Protein AF-A0A822AWK7-F1 (afdb_monomer)

InterPro domains:
  IPR000602 Glycoside hydrolase family 38, N-terminal domain [PF01074] (1-131)
  IPR01133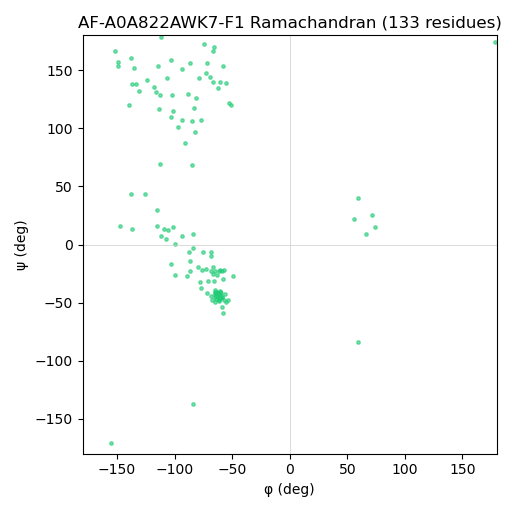0 Glycoside hydrolase/deacetylase, beta/alpha-barrel [SSF88713] (1-131)
  IPR027291 Glycoside hydrolase 38, N-terminal domain superfamily [G3DSA:3.20.110.10] (1-133)
  IPR050843 Glycosyl Hydrolase Family 38 [PTHR11607] (1-131)

Solvent-accessible surface area (backbone atoms only — not comparable to full-atom values): 8118 Å² total; per-residue (Å²): 136,89,67,71,64,48,76,49,39,88,69,59,70,68,57,49,52,52,19,35,76,68,31,52,32,55,46,78,44,71,79,42,95,88,48,63,76,90,41,48,29,38,34,35,55,44,91,52,42,57,38,38,58,89,79,56,41,48,42,91,92,46,88,42,76,74,74,31,78,53,81,88,48,96,70,50,36,48,72,60,55,42,50,52,50,53,50,47,51,56,63,55,44,60,20,40,81,58,99,70,82,83,80,41,84,43,58,89,86,54,58,85,65,43,64,47,38,51,59,39,49,54,51,48,56,53,56,45,59,61,56,68,79,76,121

Secondary structure (DSSP, 8-state):
---SEEEES---HHHHHHHHHHT-SEEEEE--SS--GGGEEEEEE-TTTTPPPTT---STT--SPP----TTSTT--HHHHHHHHHHHHHHHHTT-SSS--------TT--TTHHHHHHHHHHHHHHHHHHTT--

Structure (mmCIF, N/CA/C/O backbone):
data_AF-A0A822AWK7-F1
#
_entry.id   AF-A0A822AWK7-F1
#
loop_
_atom_site.group_PDB
_atom_site.id
_atom_site.type_symbol
_atom_site.label_atom_id
_atom_site.label_alt_id
_atom_site.label_comp_id
_atom_site.label_asym_id
_atom_site.label_entity_id
_atom_site.label_seq_id
_atom_site.pdbx_PDB_ins_code
_atom_site.Cartn_x
_atom_site.Cartn_y
_atom_site.Cartn_z
_atom_site.occupancy
_atom_site.B_iso_or_equiv
_atom_site.auth_seq_id
_atom_site.auth_comp_id
_atom_site.auth_asym_id
_atom_site.auth_atom_id
_atom_site.pdbx_PDB_model_num
ATOM 1 N N . MET A 1 1 ? 16.097 -16.714 -11.607 1.00 88.88 1 MET A N 1
ATOM 2 C CA . MET A 1 1 ? 15.271 -16.431 -10.413 1.00 88.88 1 MET A CA 1
ATOM 3 C C . MET A 1 1 ? 13.787 -16.622 -10.697 1.00 88.88 1 MET A C 1
ATOM 5 O O . MET A 1 1 ? 13.120 -17.138 -9.821 1.00 88.88 1 MET A O 1
ATOM 9 N N . GLY A 1 2 ? 13.291 -16.298 -11.903 1.00 93.69 2 GLY A N 1
ATOM 10 C CA . GLY A 1 2 ? 11.924 -16.666 -12.306 1.00 93.69 2 GLY A CA 1
ATOM 11 C C . GLY A 1 2 ? 10.825 -15.875 -11.594 1.00 93.69 2 GLY A C 1
ATOM 12 O O . GLY A 1 2 ? 9.733 -16.394 -11.428 1.00 93.69 2 GLY A O 1
ATOM 13 N N . PHE A 1 3 ? 11.133 -14.659 -11.132 1.00 97.00 3 PHE A N 1
ATOM 14 C CA . PHE A 1 3 ? 10.148 -13.766 -10.528 1.00 97.00 3 PHE A CA 1
ATOM 15 C C . PHE A 1 3 ? 9.306 -13.080 -11.603 1.00 97.00 3 PHE A C 1
ATOM 17 O O . PHE A 1 3 ? 9.850 -12.660 -12.624 1.00 97.00 3 PHE A O 1
ATOM 24 N N . ASP A 1 4 ? 8.019 -12.895 -11.318 1.00 97.25 4 ASP A N 1
ATOM 25 C CA . ASP A 1 4 ? 7.099 -12.146 -12.181 1.00 97.25 4 ASP A CA 1
ATOM 26 C C . ASP A 1 4 ? 7.071 -10.647 -11.850 1.00 97.25 4 ASP A C 1
ATOM 28 O O . ASP A 1 4 ? 6.818 -9.816 -12.725 1.00 97.25 4 ASP A O 1
ATOM 32 N N . GLY A 1 5 ? 7.362 -10.287 -10.595 1.00 97.25 5 GLY A N 1
ATOM 33 C CA . GLY A 1 5 ? 7.269 -8.915 -10.110 1.00 97.25 5 GLY A CA 1
ATOM 34 C C . GLY A 1 5 ? 8.267 -8.559 -9.011 1.00 97.25 5 GLY A C 1
ATOM 35 O O . GLY A 1 5 ? 8.771 -9.419 -8.291 1.00 97.25 5 GLY A O 1
ATOM 36 N N . LEU A 1 6 ? 8.527 -7.260 -8.890 1.00 97.75 6 LEU A N 1
ATOM 37 C CA . LEU A 1 6 ? 9.360 -6.622 -7.878 1.00 97.75 6 LEU A CA 1
ATOM 38 C C . LEU A 1 6 ? 8.624 -5.404 -7.318 1.00 97.75 6 LEU A C 1
ATOM 40 O O . LEU A 1 6 ? 8.071 -4.609 -8.072 1.00 97.75 6 LEU A O 1
ATOM 44 N N . PHE A 1 7 ? 8.679 -5.216 -6.004 1.00 98.44 7 PHE A N 1
ATOM 45 C CA . PHE A 1 7 ? 8.175 -4.013 -5.351 1.00 98.44 7 PHE A CA 1
ATOM 46 C C . PHE A 1 7 ? 9.280 -3.379 -4.519 1.00 98.44 7 PHE A C 1
ATOM 48 O O . PHE A 1 7 ? 10.075 -4.089 -3.902 1.00 98.44 7 PHE A O 1
ATOM 55 N N . PHE A 1 8 ? 9.345 -2.051 -4.508 1.00 98.50 8 PHE A N 1
ATOM 56 C CA . PHE A 1 8 ? 10.343 -1.327 -3.727 1.00 98.50 8 PHE A CA 1
ATOM 57 C C . PHE A 1 8 ? 9.823 0.034 -3.261 1.00 98.50 8 PHE A C 1
ATOM 59 O O . PHE A 1 8 ? 8.954 0.630 -3.890 1.00 98.50 8 PHE A O 1
ATOM 66 N N . GLY A 1 9 ? 10.365 0.526 -2.144 1.00 97.94 9 GLY A N 1
ATOM 67 C CA . GLY A 1 9 ? 9.888 1.759 -1.510 1.00 97.94 9 GLY A CA 1
ATOM 68 C C . GLY A 1 9 ? 10.700 3.020 -1.797 1.00 97.94 9 GLY A C 1
ATOM 69 O O . GLY A 1 9 ? 10.169 4.122 -1.707 1.00 97.94 9 GLY A O 1
ATOM 70 N N . ARG A 1 10 ? 11.996 2.895 -2.103 1.00 98.38 10 ARG A N 1
ATOM 71 C CA . ARG A 1 10 ? 12.901 4.050 -2.225 1.00 98.38 10 ARG A CA 1
ATOM 72 C C . ARG A 1 10 ? 13.130 4.405 -3.692 1.00 98.38 10 ARG A C 1
ATOM 74 O O . ARG A 1 10 ? 13.744 3.634 -4.420 1.00 98.38 10 ARG A O 1
ATOM 81 N N . VAL A 1 11 ? 12.674 5.586 -4.091 1.00 98.12 11 VAL A N 1
ATOM 82 C CA . VAL A 1 11 ? 12.882 6.212 -5.404 1.00 98.12 11 VAL A CA 1
ATOM 83 C C . VAL A 1 11 ? 13.188 7.699 -5.182 1.00 98.12 11 VAL A C 1
ATOM 85 O O . VAL A 1 11 ? 12.897 8.224 -4.105 1.00 98.12 11 VAL A O 1
ATOM 88 N N . ASP A 1 12 ? 13.795 8.376 -6.158 1.00 98.56 12 ASP A N 1
ATOM 89 C CA . ASP A 1 12 ? 13.987 9.828 -6.084 1.00 98.56 12 ASP A CA 1
ATOM 90 C C . ASP A 1 12 ? 12.645 10.547 -5.853 1.00 98.56 12 ASP A C 1
ATOM 92 O O . ASP A 1 12 ? 11.621 10.175 -6.429 1.00 98.56 12 ASP A O 1
ATOM 96 N N . TYR A 1 13 ? 12.636 11.570 -4.996 1.00 98.25 13 TYR A N 1
ATOM 97 C CA . TYR A 1 13 ? 11.398 12.241 -4.595 1.00 98.25 13 TYR A CA 1
ATOM 98 C C . TYR A 1 13 ? 10.716 12.980 -5.760 1.00 98.25 13 TYR A C 1
ATOM 100 O O . TYR A 1 13 ? 9.487 13.060 -5.788 1.00 98.25 13 TYR A O 1
ATOM 108 N N . GLN A 1 14 ? 11.480 13.491 -6.733 1.00 98.62 14 GLN A N 1
ATOM 109 C CA . GLN A 1 14 ? 10.939 14.148 -7.925 1.00 98.62 14 GLN A CA 1
ATOM 110 C C . GLN A 1 14 ? 10.305 13.112 -8.858 1.00 98.62 14 GLN A C 1
ATOM 112 O O . GLN A 1 14 ? 9.208 13.336 -9.372 1.00 98.62 14 GLN A O 1
ATOM 117 N N . ASP A 1 15 ? 10.954 11.954 -9.023 1.00 98.50 15 ASP A N 1
ATOM 118 C CA . ASP A 1 15 ? 10.405 10.834 -9.796 1.00 98.50 15 ASP A CA 1
ATOM 119 C C . ASP A 1 15 ? 9.141 10.270 -9.126 1.00 98.50 15 ASP A C 1
ATOM 121 O O . ASP A 1 15 ? 8.127 10.069 -9.791 1.00 98.50 15 ASP A O 1
ATOM 125 N N . TYR A 1 16 ? 9.131 10.124 -7.796 1.00 98.12 16 TYR A N 1
ATOM 126 C CA . TYR A 1 16 ? 7.941 9.712 -7.043 1.00 98.12 16 TYR A CA 1
ATOM 127 C C . TYR A 1 16 ? 6.742 10.634 -7.308 1.00 98.12 16 TYR A C 1
ATOM 129 O O . TYR A 1 16 ? 5.638 10.173 -7.622 1.00 98.12 16 TYR A O 1
ATOM 137 N N . GLN A 1 17 ? 6.955 11.952 -7.208 1.00 97.88 17 GLN A N 1
ATOM 138 C CA . GLN A 1 17 ? 5.916 12.948 -7.470 1.00 97.88 17 GLN A CA 1
ATOM 139 C C . GLN A 1 17 ? 5.425 12.865 -8.917 1.00 97.88 17 GLN A C 1
ATOM 141 O O . GLN A 1 17 ? 4.216 12.834 -9.159 1.00 97.88 17 GLN A O 1
ATOM 146 N N . HIS A 1 18 ? 6.345 12.780 -9.880 1.00 98.38 18 HIS A N 1
ATOM 147 C CA . HIS A 1 18 ? 6.001 12.651 -11.291 1.00 98.38 18 HIS A CA 1
ATOM 148 C C . HIS A 1 18 ? 5.171 11.391 -11.569 1.00 98.38 18 HIS A C 1
ATOM 150 O O . HIS A 1 18 ? 4.128 11.468 -12.224 1.00 98.38 18 HIS A O 1
ATOM 156 N N . ARG A 1 19 ? 5.581 10.242 -11.027 1.00 98.12 19 ARG A N 1
ATOM 157 C CA . ARG A 1 19 ? 4.877 8.964 -11.187 1.00 98.12 19 ARG A CA 1
ATOM 158 C C . ARG A 1 19 ? 3.493 8.972 -10.570 1.00 98.12 19 ARG A C 1
ATOM 160 O O . ARG A 1 19 ? 2.549 8.502 -11.199 1.00 98.12 19 ARG A O 1
ATOM 167 N N . THR A 1 20 ? 3.362 9.562 -9.385 1.00 97.56 20 THR A N 1
ATOM 168 C CA . THR A 1 20 ? 2.070 9.721 -8.712 1.00 97.56 20 THR A CA 1
ATOM 169 C C . THR A 1 20 ? 1.109 10.563 -9.557 1.00 97.56 20 THR A C 1
ATOM 171 O O . THR A 1 20 ? -0.047 10.190 -9.725 1.00 97.56 20 THR A O 1
ATOM 174 N N . MET A 1 21 ? 1.577 11.668 -10.152 1.00 97.81 21 MET A N 1
ATOM 175 C CA . MET A 1 21 ? 0.737 12.527 -11.004 1.00 97.81 21 MET A CA 1
ATOM 176 C C . MET A 1 21 ? 0.379 11.885 -12.350 1.00 97.81 21 MET A C 1
ATOM 178 O O . MET A 1 21 ? -0.685 12.158 -12.903 1.00 97.81 21 MET A O 1
ATOM 182 N N . THR A 1 22 ? 1.263 11.046 -12.892 1.00 98.06 22 THR A N 1
ATOM 183 C CA . THR A 1 22 ? 1.111 10.443 -14.228 1.00 98.06 22 THR A CA 1
ATOM 184 C C . THR A 1 22 ? 0.583 9.011 -14.207 1.00 98.06 22 THR A C 1
ATOM 186 O O . THR A 1 22 ? 0.410 8.420 -15.271 1.00 98.06 22 THR A O 1
ATOM 189 N N . LYS A 1 23 ? 0.298 8.455 -13.023 1.00 97.81 23 LYS A N 1
ATOM 190 C CA . LYS A 1 23 ? -0.140 7.064 -12.825 1.00 97.81 23 LYS A CA 1
ATOM 191 C C . LYS A 1 23 ? 0.861 6.026 -13.340 1.00 97.81 23 LYS A C 1
ATOM 193 O O . LYS A 1 23 ? 0.479 5.013 -13.921 1.00 97.81 23 LYS A O 1
ATOM 198 N N . THR A 1 24 ? 2.152 6.282 -13.132 1.00 97.88 24 THR A N 1
ATOM 199 C CA . THR A 1 24 ? 3.262 5.416 -13.579 1.00 97.88 24 THR A CA 1
ATOM 200 C C . THR A 1 24 ? 4.054 4.816 -12.412 1.00 97.88 24 THR A C 1
ATOM 202 O O . THR A 1 24 ? 5.251 4.530 -12.522 1.00 97.88 24 THR A O 1
ATOM 205 N N . MET A 1 25 ? 3.380 4.605 -11.277 1.00 98.06 25 MET A N 1
ATOM 206 C CA . MET A 1 25 ? 3.931 3.884 -10.120 1.00 98.06 25 MET A CA 1
ATOM 207 C C . MET A 1 25 ? 4.210 2.407 -10.429 1.00 98.06 25 MET A C 1
ATOM 209 O O . MET A 1 25 ? 5.067 1.797 -9.798 1.00 98.06 25 MET A O 1
ATOM 213 N N . GLU A 1 26 ? 3.537 1.848 -11.433 1.00 98.50 26 GLU A N 1
ATOM 214 C CA . GLU A 1 26 ? 3.706 0.474 -11.901 1.00 98.50 26 GLU A CA 1
ATOM 215 C C . GLU A 1 26 ? 4.185 0.473 -13.355 1.00 98.50 26 GLU A C 1
ATOM 217 O O . GLU A 1 26 ? 3.681 1.222 -14.195 1.00 98.50 26 GLU A O 1
ATOM 222 N N . MET A 1 27 ? 5.175 -0.362 -13.667 1.00 98.00 27 MET A N 1
ATOM 223 C CA . MET A 1 27 ? 5.772 -0.440 -15.000 1.00 98.00 27 MET A CA 1
ATOM 224 C C . MET A 1 27 ? 6.328 -1.832 -15.305 1.00 98.00 27 MET A C 1
ATOM 226 O O . MET A 1 27 ? 6.544 -2.649 -14.416 1.00 98.00 27 MET A O 1
ATOM 230 N N . VAL A 1 28 ? 6.628 -2.082 -16.581 1.00 98.19 28 VAL A N 1
ATOM 231 C CA . VAL A 1 28 ? 7.487 -3.201 -16.986 1.00 98.19 28 VAL A CA 1
ATOM 232 C C . VAL A 1 28 ? 8.918 -2.688 -17.089 1.00 98.19 28 VAL A C 1
ATOM 234 O O . VAL A 1 28 ? 9.261 -1.962 -18.026 1.00 98.19 28 VAL A O 1
ATOM 237 N N . TRP A 1 29 ? 9.763 -3.065 -16.134 1.00 98.00 29 TRP A N 1
ATOM 238 C CA . TRP A 1 29 ? 11.166 -2.681 -16.128 1.00 98.00 29 TRP A CA 1
ATOM 239 C C . TRP A 1 29 ? 11.985 -3.624 -17.014 1.00 98.00 29 TRP A C 1
ATOM 241 O O . TRP A 1 29 ? 12.074 -4.827 -16.774 1.00 98.00 29 TRP A O 1
ATOM 251 N N . LYS A 1 30 ? 12.590 -3.068 -18.069 1.00 97.31 30 LYS A N 1
ATOM 252 C CA . LYS A 1 30 ? 13.494 -3.779 -18.983 1.00 97.31 30 LYS A CA 1
ATOM 253 C C . LYS A 1 30 ? 14.932 -3.652 -18.477 1.00 97.31 30 LYS A C 1
ATOM 255 O O . LYS A 1 30 ? 15.637 -2.720 -18.847 1.00 97.31 30 LYS A O 1
ATOM 260 N N . GLY A 1 31 ? 15.344 -4.564 -17.597 1.00 95.12 31 GLY A N 1
ATOM 261 C CA . GLY A 1 31 ? 16.596 -4.440 -16.835 1.00 95.12 31 GLY A CA 1
ATOM 262 C C . GLY A 1 31 ? 17.895 -4.724 -17.603 1.00 95.12 31 GLY A C 1
ATOM 263 O O . GLY A 1 31 ? 18.974 -4.535 -17.052 1.00 95.12 31 GLY A O 1
ATOM 264 N N . SER A 1 32 ? 17.826 -5.185 -18.854 1.00 96.81 32 SER A N 1
ATOM 265 C CA . SER A 1 32 ? 19.000 -5.497 -19.675 1.00 96.81 32 SER A CA 1
ATOM 266 C C . SER A 1 32 ? 18.814 -4.987 -21.097 1.00 96.81 32 SER A C 1
ATOM 268 O O . SER A 1 32 ? 17.750 -5.150 -21.686 1.00 96.81 32 SER A O 1
ATOM 270 N N . ALA A 1 33 ? 19.870 -4.400 -21.660 1.00 95.81 33 ALA A N 1
ATOM 271 C CA . ALA A 1 33 ? 19.907 -3.998 -23.065 1.00 95.81 33 ALA A CA 1
ATOM 272 C C . ALA A 1 33 ? 20.190 -5.178 -24.014 1.00 95.81 33 ALA A C 1
ATOM 274 O O . ALA A 1 33 ? 19.914 -5.085 -25.206 1.00 95.81 33 ALA A O 1
ATOM 275 N N . ASN A 1 34 ? 20.741 -6.278 -23.486 1.00 97.06 34 ASN A N 1
ATOM 276 C CA . ASN A 1 34 ? 21.189 -7.430 -24.275 1.00 97.06 34 ASN A CA 1
ATOM 277 C C . ASN A 1 34 ? 20.225 -8.618 -24.200 1.00 97.06 34 ASN A C 1
ATOM 279 O O . ASN A 1 34 ? 20.317 -9.536 -25.010 1.00 97.06 34 ASN A O 1
ATOM 283 N N . LEU A 1 35 ? 19.332 -8.627 -23.208 1.00 94.44 35 LEU A N 1
ATOM 284 C CA . LEU A 1 35 ? 18.332 -9.671 -23.032 1.00 94.44 35 LEU A CA 1
ATOM 285 C C . LEU A 1 35 ? 16.959 -9.123 -23.414 1.00 94.44 35 LEU A C 1
ATOM 287 O O . LEU A 1 35 ? 16.641 -7.958 -23.183 1.00 94.44 35 LEU A O 1
ATOM 291 N N . ASN A 1 36 ? 16.152 -9.982 -24.029 1.00 93.56 36 ASN A N 1
ATOM 292 C CA . ASN A 1 36 ? 14.811 -9.631 -24.477 1.00 93.56 36 ASN A CA 1
ATOM 293 C C . ASN A 1 36 ? 13.808 -9.784 -23.319 1.00 93.56 36 ASN A C 1
ATOM 295 O O . ASN A 1 36 ? 14.081 -9.403 -22.184 1.00 93.56 36 ASN A O 1
ATOM 299 N N . ARG A 1 37 ? 12.626 -10.348 -23.591 1.00 93.56 37 ARG A N 1
ATOM 300 C CA . ARG A 1 37 ? 11.543 -10.498 -22.603 1.00 93.56 37 ARG A CA 1
ATOM 301 C C . ARG A 1 37 ? 11.946 -11.276 -21.348 1.00 93.56 37 ARG A C 1
ATOM 303 O O . ARG A 1 37 ? 11.329 -11.087 -20.313 1.00 93.56 37 ARG A O 1
ATOM 310 N N . GLU A 1 38 ? 12.993 -12.090 -21.424 1.00 92.69 38 GLU A N 1
ATOM 311 C CA . GLU A 1 38 ? 13.549 -12.849 -20.296 1.00 92.69 38 GLU A CA 1
ATOM 312 C C . GLU A 1 38 ? 14.053 -11.962 -19.145 1.00 92.69 38 GLU A C 1
ATOM 314 O O . GLU A 1 38 ? 14.153 -12.433 -18.016 1.00 92.69 38 GLU A O 1
ATOM 319 N N . SER A 1 39 ? 14.365 -10.685 -19.405 1.00 95.19 39 SER A N 1
ATOM 320 C CA . SER A 1 39 ? 14.788 -9.721 -18.379 1.00 95.19 39 SER A CA 1
ATOM 321 C C . SER A 1 39 ? 13.744 -8.643 -18.083 1.00 95.19 39 SER A C 1
ATOM 323 O O . SER A 1 39 ? 14.087 -7.595 -17.530 1.00 95.19 39 SER A O 1
ATOM 325 N N . TRP A 1 40 ? 12.507 -8.820 -18.548 1.00 97.38 40 TRP A N 1
ATOM 326 C CA . TRP A 1 40 ? 11.423 -7.882 -18.277 1.00 97.38 40 TRP A CA 1
ATOM 327 C C . TRP A 1 40 ? 10.748 -8.295 -16.979 1.00 97.38 40 TRP A C 1
ATOM 329 O O . TRP A 1 40 ? 10.379 -9.454 -16.822 1.00 97.38 40 TRP A O 1
ATOM 339 N N . LEU A 1 41 ? 10.583 -7.347 -16.064 1.00 98.19 41 LEU A N 1
ATOM 340 C CA . LEU A 1 41 ? 10.020 -7.610 -14.748 1.00 98.19 41 LEU A CA 1
ATOM 341 C C . LEU A 1 41 ? 8.922 -6.595 -14.458 1.00 98.19 41 LEU A C 1
ATOM 343 O O . LEU A 1 41 ? 9.128 -5.394 -14.656 1.00 98.19 41 LEU A O 1
ATOM 347 N N . PHE A 1 42 ? 7.760 -7.048 -13.988 1.00 98.38 42 PHE A N 1
ATOM 348 C CA . PHE A 1 42 ? 6.784 -6.112 -13.443 1.00 98.38 42 PHE A CA 1
ATOM 349 C C . PHE A 1 42 ? 7.396 -5.420 -12.226 1.00 98.38 42 PHE A C 1
ATOM 351 O O . PHE A 1 42 ? 8.066 -6.049 -11.410 1.00 98.38 42 PHE A O 1
ATOM 358 N N . THR A 1 43 ? 7.249 -4.110 -12.120 1.00 98.56 43 THR A N 1
ATOM 359 C CA . THR A 1 43 ? 7.889 -3.339 -11.062 1.00 98.56 43 THR A CA 1
ATOM 360 C C . THR A 1 43 ? 6.934 -2.283 -10.535 1.00 98.56 43 THR A C 1
ATOM 362 O O . THR A 1 43 ? 6.496 -1.422 -11.297 1.00 98.56 43 THR A O 1
ATOM 365 N N . GLY A 1 44 ? 6.633 -2.353 -9.239 1.00 98.19 44 GLY A N 1
ATOM 366 C CA . GLY A 1 44 ? 5.790 -1.393 -8.533 1.00 98.19 44 GLY A CA 1
ATOM 367 C C . GLY A 1 44 ? 6.582 -0.577 -7.513 1.00 98.19 44 GLY A C 1
ATOM 368 O O . GLY A 1 44 ? 7.283 -1.130 -6.664 1.00 98.19 44 GLY A O 1
ATOM 369 N N . VAL A 1 45 ? 6.451 0.744 -7.575 1.00 98.50 45 VAL A N 1
ATOM 370 C CA . VAL A 1 45 ? 6.897 1.649 -6.514 1.00 98.50 45 VAL A CA 1
ATOM 371 C C . VAL A 1 45 ? 5.823 1.662 -5.431 1.00 98.50 45 VAL A C 1
ATOM 373 O O . VAL A 1 45 ? 4.658 1.910 -5.722 1.00 98.50 45 VAL A O 1
ATOM 376 N N . LEU A 1 46 ? 6.200 1.386 -4.186 1.00 98.19 46 LEU A N 1
ATOM 377 C CA . LEU A 1 46 ? 5.277 1.395 -3.052 1.00 98.19 46 LEU A CA 1
ATOM 378 C C . LEU A 1 46 ? 4.877 2.837 -2.677 1.00 98.19 46 LEU A C 1
ATOM 380 O O . LEU A 1 46 ? 5.688 3.757 -2.793 1.00 98.19 46 LEU A O 1
ATOM 384 N N . PRO A 1 47 ? 3.644 3.058 -2.191 1.00 94.75 47 PRO A N 1
ATOM 385 C CA . PRO A 1 47 ? 3.074 4.398 -2.009 1.00 94.75 47 PRO A CA 1
ATOM 386 C C . PRO A 1 47 ? 3.613 5.141 -0.779 1.00 94.75 47 PRO A C 1
ATOM 388 O O . PRO A 1 47 ? 3.519 6.360 -0.678 1.00 94.75 47 PRO A O 1
ATOM 391 N N . ARG A 1 48 ? 4.137 4.417 0.209 1.00 94.81 48 ARG A N 1
ATOM 392 C CA . ARG A 1 48 ? 4.588 4.990 1.482 1.00 94.81 48 ARG A CA 1
ATOM 393 C C . ARG A 1 48 ? 5.903 4.387 1.935 1.00 94.81 48 ARG A C 1
ATOM 395 O O . ARG A 1 48 ? 6.076 4.052 3.098 1.00 94.81 48 ARG A O 1
ATOM 402 N N . VAL A 1 49 ? 6.836 4.234 0.999 1.00 96.31 49 VAL A N 1
ATOM 403 C CA . VAL A 1 49 ? 8.064 3.456 1.196 1.00 96.31 49 VAL A CA 1
ATOM 404 C C . VAL A 1 49 ? 7.720 2.005 1.549 1.00 96.31 49 VAL A C 1
ATOM 406 O O . VAL A 1 49 ? 7.662 1.174 0.653 1.00 96.31 49 VAL A O 1
ATOM 409 N N . TYR A 1 50 ? 7.454 1.701 2.813 1.00 96.75 50 TYR A N 1
ATOM 410 C CA . TYR A 1 50 ? 6.933 0.416 3.276 1.00 96.75 50 TYR A CA 1
ATOM 411 C C . TYR A 1 50 ? 6.012 0.558 4.500 1.00 96.75 50 TYR A C 1
ATOM 413 O O . TYR A 1 50 ? 5.733 -0.440 5.146 1.00 96.75 50 TYR A O 1
ATOM 421 N N . GLU A 1 51 ? 5.539 1.772 4.795 1.00 97.19 51 GLU A N 1
ATOM 422 C CA . GLU A 1 51 ? 4.719 2.112 5.965 1.00 97.19 51 GLU A CA 1
ATOM 423 C C . GLU A 1 51 ? 3.215 1.896 5.717 1.00 97.19 51 GLU A C 1
ATOM 425 O O . GLU A 1 51 ? 2.765 1.979 4.563 1.00 97.19 51 GLU A O 1
ATOM 430 N N . PRO A 1 52 ? 2.404 1.693 6.775 1.00 97.44 52 PRO A N 1
ATOM 431 C CA . PRO A 1 52 ? 0.948 1.704 6.665 1.00 97.44 52 PRO A CA 1
ATOM 432 C C . PRO A 1 52 ? 0.429 3.100 6.302 1.00 97.44 52 PRO A C 1
ATOM 434 O O . PRO A 1 52 ? 1.161 4.084 6.417 1.00 97.44 52 PRO A O 1
ATOM 437 N N . PRO A 1 53 ? -0.841 3.243 5.886 1.00 96.12 53 PRO A N 1
ATOM 438 C CA . PRO A 1 53 ? -1.476 4.550 5.754 1.00 96.12 53 PRO A CA 1
ATOM 439 C C . PRO A 1 53 ? -1.495 5.350 7.063 1.00 96.12 53 PRO A C 1
ATOM 441 O O . PRO A 1 53 ? -1.475 4.779 8.154 1.00 96.12 53 PRO A O 1
ATOM 444 N N . ASP A 1 54 ? -1.543 6.681 6.952 1.00 92.62 54 ASP A N 1
ATOM 445 C CA . ASP A 1 54 ? -1.568 7.560 8.123 1.00 92.62 54 ASP A CA 1
ATOM 446 C C . ASP A 1 54 ? -2.804 7.253 8.955 1.00 92.62 54 ASP A C 1
ATOM 448 O O . ASP A 1 54 ? -3.878 7.029 8.399 1.00 92.62 54 ASP A O 1
ATOM 452 N N . SER A 1 55 ? -2.653 7.256 10.280 1.00 91.56 55 SER A N 1
ATOM 453 C CA . SER A 1 55 ? -3.685 6.893 11.261 1.00 91.56 55 SER A CA 1
ATOM 454 C C . SER A 1 55 ? -4.133 5.420 11.269 1.00 91.56 55 SER A C 1
ATOM 456 O O . SER A 1 55 ? -5.105 5.088 11.953 1.00 91.56 55 SER A O 1
ATOM 458 N N . ILE A 1 56 ? -3.452 4.528 10.536 1.00 95.62 56 ILE A N 1
ATOM 459 C CA . ILE A 1 56 ? -3.776 3.090 10.448 1.00 95.62 56 ILE A CA 1
ATOM 460 C C . ILE A 1 56 ? -2.552 2.224 10.794 1.00 95.62 56 ILE A C 1
ATOM 462 O O . ILE A 1 56 ? -2.270 1.224 10.133 1.00 95.62 56 ILE A O 1
ATOM 466 N N . CYS A 1 57 ? -1.814 2.595 11.842 1.00 97.19 57 CYS A N 1
ATOM 467 C CA . CYS A 1 57 ? -0.784 1.756 12.439 1.00 97.19 57 CYS A CA 1
ATOM 468 C C . CYS A 1 57 ? -1.260 1.108 13.747 1.00 97.19 57 CYS A C 1
ATOM 470 O O . CYS A 1 57 ? -1.382 1.770 14.773 1.00 97.19 57 CYS A O 1
ATOM 472 N N . PHE A 1 58 ? -1.473 -0.210 13.733 1.00 97.25 58 PHE A N 1
ATOM 473 C CA . PHE A 1 58 ? -1.953 -0.962 14.902 1.00 97.25 58 PHE A CA 1
ATOM 474 C C . PHE A 1 58 ? -0.850 -1.729 15.633 1.00 97.25 58 PHE A C 1
ATOM 476 O O . PHE A 1 58 ? -1.142 -2.633 16.416 1.00 97.25 58 PHE A O 1
ATOM 483 N N . ASP A 1 59 ? 0.412 -1.420 15.360 1.00 97.12 59 ASP A N 1
ATOM 484 C CA . ASP A 1 59 ? 1.504 -2.023 16.108 1.00 97.12 59 ASP A CA 1
ATOM 485 C C . ASP A 1 59 ? 1.578 -1.464 17.535 1.00 97.12 59 ASP A C 1
ATOM 487 O O . ASP A 1 59 ? 1.164 -0.336 17.797 1.00 97.12 59 ASP A O 1
ATOM 491 N N . GLN A 1 60 ? 2.166 -2.226 18.456 1.00 93.81 60 GLN A N 1
ATOM 492 C CA . GLN A 1 60 ? 2.400 -1.776 19.831 1.00 93.81 60 GLN A CA 1
ATOM 493 C C . GLN A 1 60 ? 3.320 -0.546 19.922 1.00 93.81 60 GLN A C 1
ATOM 495 O O . GLN A 1 60 ? 3.276 0.174 20.917 1.00 93.81 60 GLN A O 1
ATOM 500 N N . PHE A 1 61 ? 4.154 -0.305 18.904 1.00 92.88 61 PHE A N 1
ATOM 501 C CA . PHE A 1 61 ? 5.020 0.874 18.828 1.00 92.88 61 PHE A CA 1
ATOM 502 C C . PHE A 1 61 ? 4.313 2.119 18.267 1.00 92.88 61 PHE A C 1
ATOM 504 O O . PHE A 1 61 ? 4.918 3.190 18.197 1.00 92.88 61 PHE A O 1
ATOM 511 N N . CYS A 1 62 ? 3.047 1.994 17.867 1.00 94.56 62 CYS A N 1
ATOM 512 C CA . CYS A 1 62 ? 2.237 3.071 17.317 1.00 94.56 62 CYS A CA 1
ATOM 513 C C . CYS A 1 62 ? 1.227 3.612 18.339 1.00 94.56 62 CYS A C 1
ATOM 515 O O . CYS A 1 62 ? 0.867 2.945 19.305 1.00 94.56 62 CYS A O 1
ATOM 517 N N . ASN A 1 63 ? 0.764 4.847 18.114 1.00 94.75 63 ASN A N 1
ATOM 518 C CA . ASN A 1 63 ? -0.178 5.549 19.001 1.00 94.75 63 ASN A CA 1
ATOM 519 C C . ASN A 1 63 ? -1.567 5.755 18.369 1.00 94.75 63 ASN A C 1
ATOM 521 O O . ASN A 1 63 ? -2.400 6.474 18.929 1.00 94.75 63 ASN A O 1
ATOM 525 N N . ASP A 1 64 ? -1.821 5.167 17.198 1.00 95.56 64 ASP A N 1
ATOM 526 C CA . ASP A 1 64 ? -3.123 5.274 16.545 1.00 95.56 64 ASP A CA 1
ATOM 527 C C . ASP A 1 64 ? -4.173 4.495 17.344 1.00 95.56 64 ASP A C 1
ATOM 529 O O . ASP A 1 64 ? -3.890 3.437 17.911 1.00 95.56 64 ASP A O 1
ATOM 533 N N . GLN A 1 65 ? -5.408 5.008 17.404 1.00 94.50 65 GLN A N 1
ATOM 534 C CA . GLN A 1 65 ? -6.454 4.296 18.138 1.00 94.50 65 GLN A CA 1
ATOM 535 C C . GLN A 1 65 ? -6.795 2.977 17.433 1.00 94.50 65 GLN A C 1
ATOM 537 O O . GLN A 1 65 ? -6.933 2.952 16.203 1.00 94.50 65 GLN A O 1
ATOM 542 N N . PRO A 1 66 ? -7.015 1.896 18.196 1.00 96.19 66 PRO A N 1
ATOM 543 C CA . PRO A 1 66 ? -7.554 0.663 17.648 1.00 96.19 66 PRO A CA 1
ATOM 544 C C . PRO A 1 66 ? -8.993 0.869 17.157 1.00 96.19 66 PRO A C 1
ATOM 546 O O . PRO A 1 66 ? -9.643 1.880 17.434 1.00 96.19 66 PRO A O 1
ATOM 549 N N . VAL A 1 67 ? -9.519 -0.125 16.449 1.00 97.75 67 VAL A N 1
ATOM 550 C CA . VAL A 1 67 ? -10.929 -0.184 16.072 1.00 97.75 67 VAL A CA 1
ATOM 551 C C . VAL A 1 67 ? -11.758 -0.630 17.282 1.00 97.75 67 VAL A C 1
ATOM 553 O O . VAL A 1 67 ? -11.746 -1.804 17.675 1.00 97.75 67 VAL A O 1
ATOM 556 N N . MET A 1 68 ? -12.492 0.323 17.851 1.00 97.44 68 MET A N 1
ATOM 557 C CA . MET A 1 68 ? -13.405 0.161 18.982 1.00 97.44 68 MET A CA 1
ATOM 558 C C . MET A 1 68 ? -14.828 -0.015 18.453 1.00 97.44 68 MET A C 1
ATOM 560 O O . MET A 1 68 ? -15.472 0.942 18.024 1.00 97.44 68 MET A O 1
ATOM 564 N N . ASP A 1 69 ? -15.293 -1.262 18.428 1.00 97.12 69 ASP A N 1
ATOM 565 C CA . ASP A 1 69 ? -16.511 -1.695 17.736 1.00 97.12 69 ASP A CA 1
ATOM 566 C C . ASP A 1 69 ? -17.690 -2.045 18.652 1.00 97.12 69 ASP A C 1
ATOM 568 O O . ASP A 1 69 ? -18.748 -2.445 18.162 1.00 97.12 69 ASP A O 1
ATOM 572 N N . ASP A 1 70 ? -17.543 -1.845 19.962 1.00 96.56 70 ASP A N 1
ATOM 573 C CA . ASP A 1 70 ? -18.644 -1.921 20.919 1.00 96.56 70 ASP A CA 1
ATOM 574 C C . ASP A 1 70 ? -19.374 -0.573 20.985 1.00 96.56 70 ASP A C 1
ATOM 576 O O . ASP A 1 70 ? -18.877 0.395 21.558 1.00 96.56 70 ASP A O 1
ATOM 580 N N . SER A 1 71 ? -20.570 -0.511 20.398 1.00 95.44 71 SER A N 1
ATOM 581 C CA . SER A 1 71 ? -21.389 0.707 20.345 1.00 95.44 71 SER A CA 1
ATOM 582 C C . SER A 1 71 ? -21.938 1.161 21.701 1.00 95.44 71 SER A C 1
ATOM 584 O O . SER A 1 71 ? -22.544 2.227 21.779 1.00 95.44 71 SER A O 1
ATOM 586 N N . SER A 1 72 ? -21.806 0.345 22.752 1.00 96.38 72 SER A N 1
ATOM 587 C CA . SER A 1 72 ? -22.223 0.704 24.112 1.00 96.38 72 SER A CA 1
ATOM 588 C C . SER A 1 72 ? -21.148 1.462 24.896 1.00 96.38 72 SER A C 1
ATOM 590 O O . SER A 1 72 ? -21.456 2.058 25.930 1.00 96.38 72 SER A O 1
ATOM 592 N N . LEU A 1 73 ? -19.904 1.466 24.406 1.00 95.56 73 LEU A N 1
ATOM 593 C CA . LEU A 1 73 ? -18.780 2.153 25.031 1.00 95.56 73 LEU A CA 1
ATOM 594 C C . LEU A 1 73 ? -18.580 3.562 24.451 1.00 95.56 73 LEU A C 1
ATOM 596 O O . LEU A 1 73 ? -18.893 3.845 23.297 1.00 95.56 73 LEU A O 1
ATOM 600 N N . HIS A 1 74 ? -18.039 4.462 25.275 1.00 93.94 74 HIS A N 1
ATOM 601 C CA . HIS A 1 74 ? -17.858 5.886 24.948 1.00 93.94 74 HIS A CA 1
ATOM 602 C C . HIS A 1 74 ? -16.852 6.176 23.821 1.00 93.94 74 HIS A C 1
ATOM 604 O O . HIS A 1 74 ? -16.853 7.261 23.248 1.00 93.94 74 HIS A O 1
ATOM 610 N N . ASP A 1 75 ? -15.986 5.216 23.535 1.00 95.25 75 ASP A N 1
ATOM 611 C CA . ASP A 1 75 ? -14.830 5.276 22.649 1.00 95.25 75 ASP A CA 1
ATOM 612 C C . ASP A 1 75 ? -15.079 4.528 21.332 1.00 95.25 75 ASP A C 1
ATOM 614 O O . ASP A 1 75 ? -14.148 4.309 20.559 1.00 95.25 75 ASP A O 1
ATOM 618 N N . TYR A 1 76 ? -16.336 4.167 21.048 1.00 97.69 76 TYR A N 1
ATOM 619 C CA . TYR A 1 76 ? -16.754 3.626 19.758 1.00 97.69 76 TYR A CA 1
ATOM 620 C C . TYR A 1 76 ? -16.313 4.535 18.601 1.00 97.69 76 TYR A C 1
ATOM 622 O O . TYR A 1 76 ? -16.708 5.700 18.527 1.00 97.69 76 TYR A O 1
ATOM 630 N N . ASN A 1 77 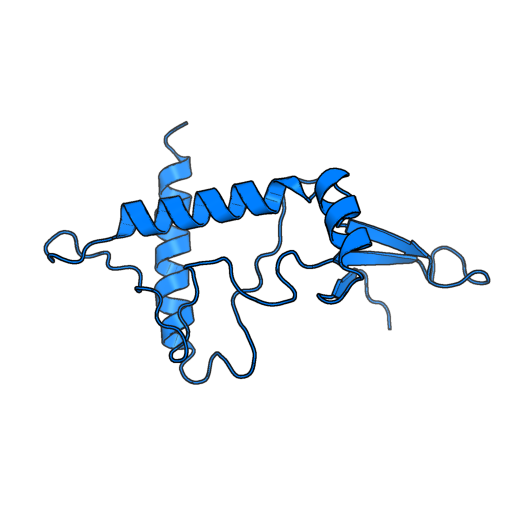? -15.527 3.993 17.665 1.00 97.50 77 ASN A N 1
ATOM 631 C CA . ASN A 1 77 ? -14.880 4.786 16.610 1.00 97.50 77 ASN A CA 1
ATOM 632 C C . ASN A 1 77 ? -14.932 4.149 15.208 1.00 97.50 77 ASN A C 1
ATOM 634 O O . ASN A 1 77 ? -14.242 4.602 14.293 1.00 97.50 77 ASN A O 1
ATOM 638 N N . VAL A 1 78 ? -15.757 3.115 15.001 1.00 97.50 78 VAL A N 1
ATOM 639 C CA . VAL A 1 78 ? -15.838 2.403 13.710 1.00 97.50 78 VAL A CA 1
ATOM 640 C C . VAL A 1 78 ? -16.096 3.333 12.512 1.00 97.50 78 VAL A C 1
ATOM 642 O O . VAL A 1 78 ? -15.361 3.203 11.533 1.00 97.50 78 VAL A O 1
ATOM 645 N N . PRO A 1 79 ? -17.064 4.279 12.537 1.00 96.19 79 PRO A N 1
ATOM 646 C CA . PRO A 1 79 ? -17.316 5.152 11.388 1.00 96.19 79 PRO A CA 1
ATOM 647 C C . PRO A 1 79 ? -16.097 6.002 11.010 1.00 96.19 79 PRO A C 1
ATOM 649 O O . PRO A 1 79 ? -15.779 6.132 9.831 1.00 96.19 79 PRO A O 1
ATOM 652 N N . GLU A 1 80 ? -15.382 6.526 12.008 1.00 96.19 80 GLU A N 1
ATOM 653 C CA . GLU A 1 80 ? -14.163 7.314 11.810 1.00 96.19 80 GLU A CA 1
ATOM 654 C C . GLU A 1 80 ? -13.051 6.458 11.189 1.00 96.19 80 GLU A C 1
ATOM 656 O O . GLU A 1 80 ? -12.470 6.838 10.173 1.00 96.19 80 GLU A O 1
ATOM 661 N N . ARG A 1 81 ? -12.798 5.267 11.751 1.00 96.62 81 ARG A N 1
ATOM 662 C CA . ARG A 1 81 ? -11.742 4.350 11.290 1.00 96.62 81 ARG A CA 1
ATOM 663 C C . ARG A 1 81 ? -11.988 3.851 9.866 1.00 96.62 81 ARG A C 1
ATOM 665 O O . ARG A 1 81 ? -11.060 3.793 9.062 1.00 96.62 81 ARG A O 1
ATOM 672 N N . VAL A 1 82 ? -13.239 3.527 9.539 1.00 96.62 82 VAL A N 1
ATOM 673 C CA . VAL A 1 82 ? -13.647 3.119 8.187 1.00 96.62 82 VAL A CA 1
ATOM 674 C C . VAL A 1 82 ? -13.447 4.261 7.195 1.00 96.62 82 VAL A C 1
ATOM 676 O O . VAL A 1 82 ? -12.851 4.048 6.138 1.00 96.62 82 VAL A O 1
ATOM 679 N N . GLN A 1 83 ? -13.888 5.476 7.534 1.00 96.12 83 GLN A N 1
ATOM 680 C CA . GLN A 1 83 ? -13.735 6.626 6.646 1.00 96.12 83 GLN A CA 1
ATOM 681 C C . GLN A 1 83 ? -12.259 6.984 6.428 1.00 96.12 83 GLN A C 1
ATOM 683 O O . GLN A 1 83 ? -11.872 7.284 5.299 1.00 96.12 83 GLN A O 1
ATOM 688 N N . ALA A 1 84 ? -11.425 6.907 7.469 1.00 96.31 84 ALA A N 1
ATOM 689 C CA . ALA A 1 84 ? -9.984 7.122 7.360 1.00 96.31 84 ALA A CA 1
ATOM 690 C C . ALA A 1 84 ? -9.334 6.134 6.375 1.00 96.31 84 ALA A C 1
ATOM 692 O O . ALA A 1 84 ? -8.583 6.550 5.493 1.00 96.31 84 ALA A O 1
ATOM 693 N N . PHE A 1 85 ? -9.684 4.844 6.452 1.00 96.88 85 PHE A N 1
ATOM 694 C CA . PHE A 1 85 ? -9.184 3.832 5.515 1.00 96.88 85 PHE A CA 1
ATOM 695 C C . PHE A 1 85 ? -9.659 4.056 4.079 1.00 96.88 85 PHE A C 1
ATOM 697 O O . PHE A 1 85 ? -8.856 3.971 3.151 1.00 96.88 85 PHE A O 1
ATOM 704 N N . ILE A 1 86 ? -10.939 4.379 3.880 1.00 96.31 86 ILE A N 1
ATOM 705 C CA . ILE A 1 86 ? -11.489 4.670 2.548 1.00 96.31 86 ILE A CA 1
ATOM 706 C C . ILE A 1 86 ? -10.794 5.893 1.934 1.00 96.31 86 ILE A C 1
ATOM 708 O O . ILE A 1 86 ? -10.398 5.854 0.768 1.00 96.31 86 ILE A O 1
ATOM 712 N N . ASN A 1 87 ? -10.581 6.954 2.718 1.00 96.12 87 ASN A N 1
ATOM 713 C CA . ASN A 1 87 ? -9.858 8.143 2.266 1.00 96.12 87 ASN A CA 1
ATOM 714 C C . ASN A 1 87 ? -8.419 7.798 1.868 1.00 96.12 87 ASN A C 1
ATOM 716 O O . ASN A 1 87 ? -7.997 8.140 0.766 1.00 96.12 87 ASN A O 1
ATOM 720 N N . ALA A 1 88 ? -7.701 7.045 2.708 1.00 96.50 88 ALA A N 1
ATOM 7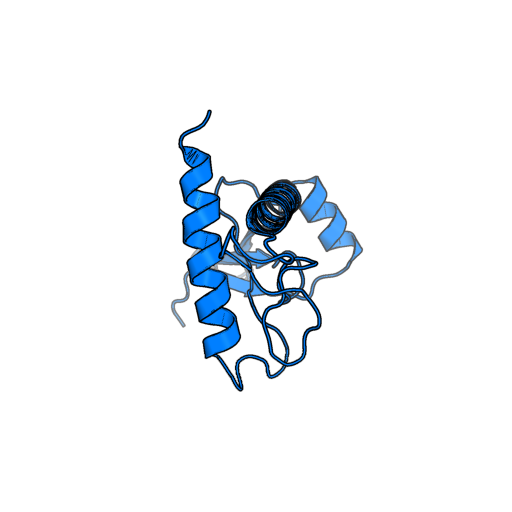21 C CA . ALA A 1 88 ? -6.350 6.586 2.405 1.00 96.50 88 ALA A CA 1
ATOM 722 C C . ALA A 1 88 ? -6.288 5.729 1.128 1.00 96.50 88 ALA A C 1
ATOM 724 O O . ALA A 1 88 ? -5.396 5.915 0.299 1.00 96.50 88 ALA A O 1
ATOM 725 N N . ALA A 1 89 ? -7.254 4.825 0.931 1.00 96.81 89 ALA A N 1
ATOM 726 C CA . ALA A 1 89 ? -7.363 4.012 -0.277 1.00 96.81 89 ALA A CA 1
ATOM 727 C C . ALA A 1 89 ? -7.567 4.870 -1.530 1.00 96.81 89 ALA A C 1
ATOM 729 O O . ALA A 1 89 ? -6.866 4.682 -2.525 1.00 96.81 89 ALA A O 1
ATOM 730 N N . HIS A 1 90 ? -8.484 5.839 -1.483 1.00 96.12 90 HIS A N 1
ATOM 731 C CA . HIS A 1 90 ? -8.715 6.758 -2.597 1.00 96.12 90 HIS A CA 1
ATOM 732 C C . HIS A 1 90 ? -7.512 7.656 -2.876 1.00 96.12 90 HIS A C 1
ATOM 734 O O . HIS A 1 90 ? -7.169 7.877 -4.041 1.00 96.12 90 HIS A O 1
ATOM 740 N N . ASP A 1 91 ? -6.859 8.150 -1.826 1.00 95.38 91 ASP A N 1
ATOM 741 C CA . ASP A 1 91 ? -5.667 8.977 -1.944 1.00 95.38 91 ASP A CA 1
ATOM 742 C C . ASP A 1 91 ? -4.532 8.229 -2.630 1.00 95.38 91 ASP A C 1
ATOM 744 O O . ASP A 1 91 ? -3.927 8.740 -3.577 1.00 95.38 91 ASP A O 1
ATOM 748 N N . GLN A 1 92 ? -4.304 6.992 -2.200 1.00 96.38 92 GLN A N 1
ATOM 749 C CA . GLN A 1 92 ? -3.307 6.114 -2.776 1.00 96.38 92 GLN A CA 1
ATOM 750 C C . GLN A 1 92 ? -3.639 5.743 -4.227 1.00 96.38 92 GLN A C 1
ATOM 752 O O . GLN A 1 92 ? -2.766 5.823 -5.091 1.00 96.38 92 GLN A O 1
ATOM 757 N N . ALA A 1 93 ? -4.894 5.389 -4.523 1.00 97.00 93 ALA A N 1
ATOM 758 C CA . ALA A 1 93 ? -5.336 4.959 -5.852 1.00 97.00 93 ALA A CA 1
ATOM 759 C C . ALA A 1 93 ? -5.095 5.999 -6.955 1.00 97.00 93 ALA A C 1
ATOM 761 O O . ALA A 1 93 ? -4.958 5.630 -8.121 1.00 97.00 93 ALA A O 1
ATOM 762 N N . ARG A 1 94 ? -4.971 7.291 -6.619 1.00 95.44 94 ARG A N 1
ATOM 763 C CA . ARG A 1 94 ? -4.646 8.335 -7.604 1.00 95.44 94 ARG A CA 1
ATOM 764 C C . ARG A 1 94 ? -3.336 8.091 -8.350 1.00 95.44 94 ARG A C 1
ATOM 766 O O . ARG A 1 94 ? -3.244 8.527 -9.494 1.00 95.44 94 ARG A O 1
ATOM 773 N N . GLY A 1 95 ? -2.364 7.419 -7.727 1.00 96.00 95 GLY A N 1
ATOM 774 C CA . GLY A 1 95 ? -1.049 7.140 -8.314 1.00 96.00 95 GLY A CA 1
ATOM 775 C C . GLY A 1 95 ? -0.959 5.856 -9.143 1.00 96.00 95 GLY A C 1
ATOM 776 O O . GLY A 1 95 ? 0.074 5.619 -9.768 1.00 96.00 95 GLY A O 1
ATOM 777 N N . TYR A 1 96 ? -2.011 5.035 -9.170 1.00 98.19 96 TYR A N 1
ATOM 778 C CA . TYR A 1 96 ? -1.998 3.709 -9.794 1.00 98.19 96 TYR A CA 1
ATOM 779 C C . TYR A 1 96 ? -2.943 3.651 -10.995 1.00 98.19 96 TYR A C 1
ATOM 781 O O . TYR A 1 96 ? -3.906 4.415 -11.105 1.00 98.19 96 TYR A O 1
ATOM 789 N N . ALA A 1 97 ? -2.635 2.763 -11.939 1.00 97.50 97 ALA A N 1
ATOM 790 C CA . ALA A 1 97 ? -3.357 2.681 -13.206 1.00 97.50 97 ALA A CA 1
ATOM 791 C C . ALA A 1 97 ? -4.605 1.785 -13.137 1.00 97.50 97 ALA A C 1
ATOM 793 O O . ALA A 1 97 ? -5.505 1.930 -13.964 1.00 97.50 97 ALA A O 1
ATOM 794 N N . THR A 1 98 ? -4.657 0.858 -12.178 1.00 97.50 98 THR A N 1
ATOM 795 C CA . THR A 1 98 ? -5.721 -0.150 -12.062 1.00 97.50 98 THR A CA 1
ATOM 796 C C . THR A 1 98 ? -6.606 0.083 -10.834 1.00 97.50 98 THR A C 1
ATOM 798 O O . THR A 1 98 ? -6.367 0.987 -10.037 1.00 97.50 98 THR A O 1
ATOM 801 N N . ASN A 1 99 ? -7.621 -0.767 -10.662 1.00 97.38 99 ASN A N 1
ATOM 802 C CA . ASN A 1 99 ? -8.481 -0.780 -9.474 1.00 97.38 99 ASN A CA 1
ATOM 803 C C . ASN A 1 99 ? -7.884 -1.596 -8.310 1.00 97.38 99 ASN A C 1
ATOM 805 O O . ASN A 1 99 ? -8.577 -1.871 -7.333 1.00 97.38 99 ASN A O 1
ATOM 809 N N . HIS A 1 100 ? -6.623 -2.016 -8.424 1.00 97.81 100 HIS A N 1
ATOM 810 C CA . HIS A 1 100 ? -5.905 -2.754 -7.396 1.00 97.81 100 HIS A CA 1
ATOM 811 C C . HIS A 1 100 ? -4.731 -1.918 -6.900 1.00 97.81 100 HIS A C 1
ATOM 813 O O . HIS A 1 100 ? -3.954 -1.388 -7.690 1.00 97.81 100 HIS A O 1
ATOM 819 N N . ILE A 1 101 ? -4.610 -1.816 -5.581 1.00 97.50 101 ILE A N 1
ATOM 820 C CA . ILE A 1 101 ? -3.524 -1.111 -4.907 1.00 97.50 101 ILE A CA 1
ATOM 821 C C . ILE A 1 101 ? -2.995 -1.959 -3.752 1.00 97.50 101 ILE A C 1
ATOM 823 O O . ILE A 1 101 ? -3.735 -2.748 -3.165 1.00 97.50 101 ILE A O 1
ATOM 827 N N . ILE A 1 102 ? 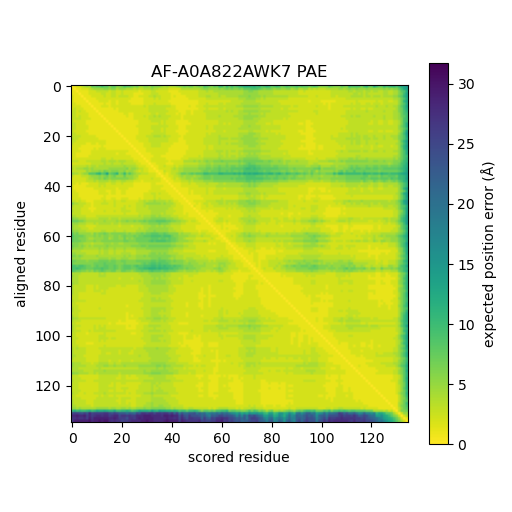-1.717 -1.786 -3.418 1.00 96.94 102 ILE A N 1
ATOM 828 C CA . ILE A 1 102 ? -1.057 -2.484 -2.310 1.00 96.94 102 ILE A CA 1
ATOM 829 C C . ILE A 1 102 ? -0.915 -1.572 -1.091 1.00 96.94 102 ILE A C 1
ATOM 831 O O . ILE A 1 102 ? -0.383 -0.474 -1.206 1.00 96.94 102 ILE A O 1
ATOM 835 N N . MET A 1 103 ? -1.342 -2.019 0.088 1.00 97.69 103 MET A N 1
ATOM 836 C CA . MET A 1 103 ? -1.095 -1.317 1.352 1.00 97.69 103 MET A CA 1
ATOM 837 C C . MET A 1 103 ? -0.166 -2.155 2.225 1.00 97.69 103 MET A C 1
ATOM 839 O O . MET A 1 103 ? -0.502 -3.274 2.610 1.00 97.69 103 MET A O 1
ATOM 843 N N . THR A 1 104 ? 1.019 -1.627 2.516 1.00 97.88 104 THR A N 1
ATOM 844 C CA . THR A 1 104 ? 2.016 -2.278 3.368 1.00 97.88 104 THR A CA 1
ATOM 845 C C . THR A 1 104 ? 1.689 -2.015 4.830 1.00 97.88 104 THR A C 1
ATOM 847 O O . THR A 1 104 ? 2.021 -0.968 5.365 1.00 97.88 104 THR A O 1
ATOM 850 N N . MET A 1 105 ? 1.005 -2.954 5.478 1.00 97.75 105 MET A N 1
ATOM 851 C CA . MET A 1 105 ? 0.559 -2.805 6.866 1.00 97.75 105 MET A CA 1
ATOM 852 C C . MET A 1 105 ? 1.670 -3.209 7.843 1.00 97.75 105 MET A C 1
ATOM 854 O O . MET A 1 105 ? 1.583 -4.261 8.465 1.00 97.75 105 MET A O 1
ATOM 858 N N . GLY A 1 106 ? 2.754 -2.440 7.926 1.00 97.19 106 GLY A N 1
ATOM 859 C CA . GLY A 1 106 ? 3.885 -2.743 8.806 1.00 97.19 106 GLY A CA 1
ATOM 860 C C . GLY A 1 106 ? 5.023 -1.733 8.685 1.00 97.19 106 GLY A C 1
ATOM 861 O O . GLY A 1 106 ? 4.987 -0.865 7.825 1.00 97.19 106 GLY A O 1
ATOM 862 N N . SER A 1 107 ? 6.036 -1.860 9.538 1.00 97.44 107 SER A N 1
ATOM 863 C CA . SER A 1 107 ? 7.250 -1.033 9.531 1.00 97.44 107 SER A CA 1
ATOM 864 C C . SER A 1 107 ? 8.413 -1.798 10.183 1.00 97.44 107 SER A C 1
ATOM 866 O O . SER A 1 107 ? 8.305 -2.998 10.464 1.00 97.44 107 SER A O 1
ATOM 868 N N . ASP A 1 108 ? 9.527 -1.111 10.427 1.00 97.44 108 ASP A N 1
ATOM 869 C CA . ASP A 1 108 ? 10.729 -1.619 11.077 1.00 97.44 108 ASP A CA 1
ATOM 870 C C . ASP A 1 108 ? 10.382 -2.317 12.407 1.00 97.44 108 ASP A C 1
ATOM 872 O O . ASP A 1 108 ? 9.828 -1.712 13.324 1.00 97.44 108 ASP A O 1
ATOM 876 N N . PHE A 1 109 ? 10.727 -3.605 12.511 1.00 97.06 109 PHE A N 1
ATOM 877 C CA . PHE A 1 109 ? 10.575 -4.436 13.720 1.00 97.06 109 PHE A CA 1
ATOM 878 C C . PHE A 1 109 ? 9.157 -4.513 14.317 1.00 97.06 109 PHE A C 1
ATOM 880 O O . PHE A 1 109 ? 8.997 -4.865 15.485 1.00 97.06 109 PHE A O 1
ATOM 887 N N . GLN A 1 110 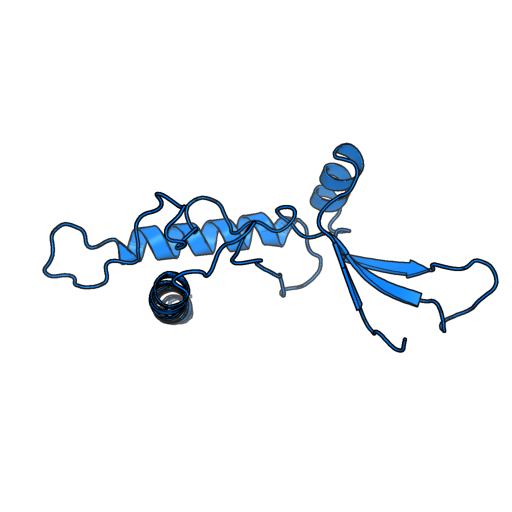? 8.123 -4.235 13.525 1.00 97.75 110 GLN A N 1
ATOM 888 C CA . GLN A 1 110 ? 6.735 -4.428 13.942 1.00 97.75 110 GLN A CA 1
ATOM 889 C C . GLN A 1 110 ? 6.340 -5.913 13.961 1.00 97.75 110 GLN A C 1
ATOM 891 O O . GLN A 1 110 ? 7.083 -6.777 13.493 1.00 97.75 110 GLN A O 1
ATOM 896 N N . TYR A 1 111 ? 5.141 -6.202 14.472 1.00 97.88 111 TYR A N 1
ATOM 897 C CA . TYR A 1 111 ? 4.580 -7.545 14.674 1.00 97.88 111 TYR A CA 1
ATOM 898 C C . TYR A 1 111 ? 5.177 -8.351 15.838 1.00 97.88 111 TYR A C 1
ATOM 900 O O . TYR A 1 111 ? 4.888 -9.544 15.948 1.00 97.88 111 TYR A O 1
ATOM 908 N N . GLU A 1 112 ? 5.907 -7.726 16.771 1.00 97.75 112 GLU A N 1
ATOM 909 C CA . GLU A 1 112 ? 6.324 -8.397 18.019 1.00 97.75 112 GLU A CA 1
ATOM 910 C C . GLU A 1 112 ? 5.103 -8.945 18.781 1.00 97.75 112 GLU A C 1
ATOM 912 O O . GLU A 1 112 ? 5.088 -10.104 19.200 1.00 97.75 112 GLU A O 1
ATOM 917 N N . TYR A 1 113 ? 4.025 -8.154 18.849 1.00 96.69 113 TYR A N 1
ATOM 918 C CA . TYR A 1 113 ? 2.709 -8.617 19.277 1.00 96.69 113 TYR A CA 1
ATOM 919 C C . TYR A 1 113 ? 1.702 -8.588 18.120 1.00 96.69 113 TYR A C 1
ATOM 921 O O . TYR A 1 113 ? 0.741 -7.819 18.100 1.00 96.69 113 TYR A O 1
ATOM 929 N N . ALA A 1 114 ? 1.908 -9.486 17.150 1.00 97.75 114 ALA A N 1
ATOM 930 C CA . ALA A 1 114 ? 1.140 -9.581 15.903 1.00 97.75 114 ALA A CA 1
ATOM 931 C C . ALA A 1 114 ? -0.394 -9.578 16.067 1.00 97.75 114 ALA A C 1
ATOM 933 O O . ALA A 1 114 ? -1.120 -9.152 15.170 1.00 97.75 114 ALA A O 1
ATOM 934 N N . 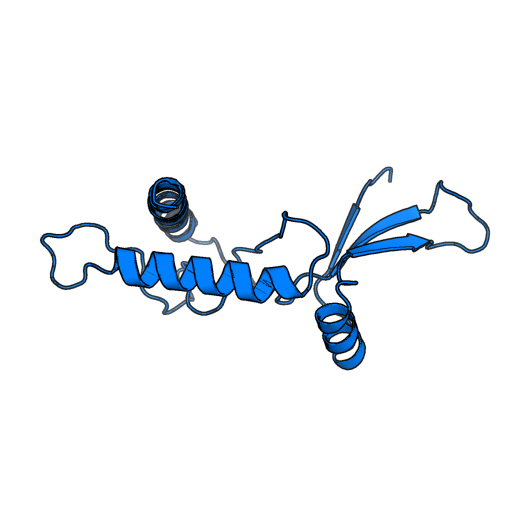SER A 1 115 ? -0.912 -10.039 17.211 1.00 97.62 115 SER A N 1
ATOM 935 C CA . SER A 1 115 ? -2.358 -10.077 17.446 1.00 97.6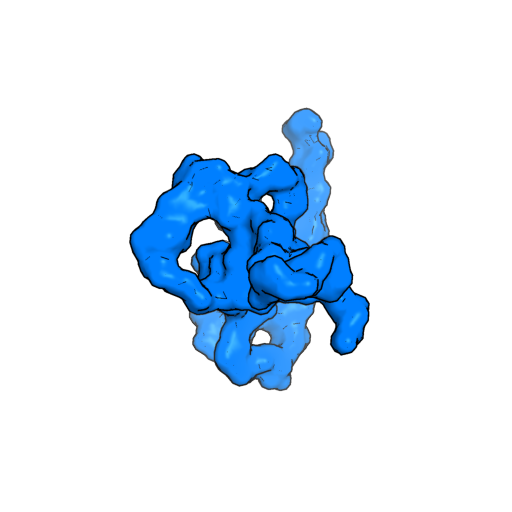2 115 SER A CA 1
ATOM 936 C C . SER A 1 115 ? -3.018 -8.691 17.453 1.00 97.62 115 SER A C 1
ATOM 938 O O . SER A 1 115 ? -4.202 -8.605 17.131 1.00 97.62 115 SER A O 1
ATOM 940 N N . VAL A 1 116 ? -2.286 -7.615 17.784 1.00 96.19 116 VAL A N 1
ATOM 941 C CA . VAL A 1 116 ? -2.835 -6.246 17.754 1.00 96.19 116 VAL A CA 1
ATOM 942 C C . VAL A 1 116 ? -3.106 -5.818 16.315 1.00 96.19 116 VAL A C 1
ATOM 944 O O . VAL A 1 116 ? -4.206 -5.348 16.026 1.00 96.19 116 VAL A O 1
ATOM 947 N N . TRP A 1 117 ? -2.175 -6.090 15.397 1.00 97.94 117 TRP A N 1
ATOM 948 C CA . TRP A 1 117 ? -2.382 -5.893 13.963 1.00 97.94 117 TRP A CA 1
ATOM 949 C C . TRP A 1 117 ? -3.581 -6.687 13.454 1.00 97.94 117 TRP A C 1
ATOM 951 O O . TRP A 1 117 ? -4.548 -6.101 12.966 1.00 97.94 117 TRP A O 1
ATOM 961 N N . PHE A 1 118 ? -3.557 -8.013 13.612 1.00 98.50 118 PHE A N 1
ATOM 962 C CA . PHE A 1 118 ? -4.574 -8.876 13.009 1.00 98.50 118 PHE A CA 1
ATOM 963 C C . PHE A 1 118 ? -5.988 -8.602 13.537 1.00 98.50 118 PHE A C 1
ATOM 965 O O . PHE A 1 118 ? -6.914 -8.497 12.739 1.00 98.50 118 PHE A O 1
ATOM 972 N N . LYS A 1 119 ? -6.169 -8.376 14.848 1.00 98.12 119 LYS A N 1
ATOM 973 C CA . LYS A 1 119 ? -7.495 -8.053 15.413 1.00 98.12 119 LYS A CA 1
ATOM 974 C C . LYS A 1 119 ? -8.091 -6.776 14.824 1.00 98.12 119 LYS A C 1
ATOM 976 O O . LYS A 1 119 ? -9.296 -6.714 14.592 1.00 98.12 119 LYS A O 1
ATOM 981 N N . ASN A 1 120 ? -7.271 -5.749 14.616 1.00 98.38 120 ASN A N 1
ATOM 982 C CA . ASN A 1 120 ? -7.741 -4.486 14.057 1.00 98.38 120 ASN A CA 1
ATOM 983 C C . ASN A 1 120 ? -7.963 -4.581 12.541 1.00 98.38 120 ASN A C 1
ATOM 985 O O . ASN A 1 120 ? -8.954 -4.044 12.048 1.00 98.38 120 ASN A O 1
ATOM 989 N N . LEU A 1 121 ? -7.108 -5.311 11.815 1.00 98.44 121 LEU A N 1
ATOM 990 C CA . LEU A 1 121 ? -7.288 -5.573 10.384 1.00 98.44 121 LEU A CA 1
ATOM 991 C C . LEU A 1 121 ? -8.568 -6.371 10.104 1.00 98.44 121 LEU A C 1
ATOM 993 O O . LEU A 1 121 ? -9.312 -5.996 9.203 1.00 98.44 121 LEU A O 1
ATOM 997 N N . ASP A 1 122 ? -8.884 -7.395 10.903 1.00 98.62 122 ASP A N 1
ATOM 998 C CA . ASP A 1 122 ? -10.127 -8.168 10.765 1.00 98.62 122 ASP A CA 1
ATOM 999 C C . ASP A 1 122 ? -11.367 -7.274 10.899 1.00 98.62 122 ASP A C 1
ATOM 1001 O O . ASP A 1 122 ? -12.294 -7.339 10.084 1.00 98.62 122 ASP A O 1
ATOM 1005 N N . LYS A 1 123 ? -11.376 -6.387 11.905 1.00 98.25 123 LYS A N 1
ATOM 1006 C CA . LYS A 1 123 ? -12.451 -5.402 12.083 1.00 98.25 123 LYS A CA 1
ATOM 1007 C C . LYS A 1 123 ? -12.514 -4.440 10.899 1.00 98.25 123 LYS A C 1
ATOM 1009 O O . LYS A 1 123 ? -13.601 -4.186 10.387 1.00 98.25 123 LYS A O 1
ATOM 1014 N N . LEU A 1 124 ? -11.373 -3.933 10.435 1.00 97.44 124 LEU A N 1
ATOM 1015 C CA . LEU A 1 124 ? -11.320 -2.999 9.314 1.00 97.44 124 LEU A CA 1
ATOM 1016 C C . LEU A 1 124 ? -11.871 -3.631 8.030 1.00 97.44 124 LEU A C 1
ATOM 1018 O O . LEU A 1 124 ? -12.764 -3.060 7.411 1.00 97.44 124 LEU A O 1
ATOM 1022 N N . ILE A 1 125 ? -11.431 -4.846 7.690 1.00 98.06 125 ILE A N 1
ATOM 1023 C CA . ILE A 1 125 ? -11.934 -5.621 6.546 1.00 98.06 125 ILE A CA 1
ATOM 1024 C C . ILE A 1 125 ? -13.450 -5.816 6.661 1.00 98.06 125 ILE A C 1
ATOM 1026 O O . ILE A 1 125 ? -14.180 -5.558 5.703 1.00 98.06 125 ILE A O 1
ATOM 1030 N N . LYS A 1 126 ? -13.945 -6.228 7.836 1.00 98.00 126 LYS A N 1
ATOM 1031 C CA . LYS A 1 126 ? -15.380 -6.422 8.090 1.00 98.00 126 LYS A CA 1
ATOM 1032 C C . LYS A 1 126 ? -16.180 -5.137 7.867 1.00 98.00 126 LYS A C 1
ATOM 1034 O O . LYS A 1 126 ? -17.162 -5.151 7.127 1.00 98.00 126 LYS A O 1
ATOM 1039 N N . TYR A 1 127 ? -15.795 -4.042 8.521 1.00 97.69 127 TYR A N 1
ATOM 1040 C CA . TYR A 1 127 ? -16.595 -2.817 8.539 1.00 97.69 127 TYR A CA 1
ATOM 1041 C C . TYR A 1 127 ? -16.481 -2.000 7.251 1.00 97.69 127 TYR A C 1
ATOM 1043 O O . TYR A 1 127 ? -17.476 -1.398 6.851 1.00 97.69 127 TYR A O 1
ATOM 1051 N N . VAL A 1 128 ? -15.328 -2.019 6.572 1.00 96.88 128 VAL A N 1
ATOM 1052 C CA . VAL A 1 128 ? -15.156 -1.389 5.252 1.00 96.88 128 VAL A CA 1
ATOM 1053 C C . VAL A 1 128 ? -15.977 -2.135 4.202 1.00 96.88 128 VAL A C 1
ATOM 1055 O O . VAL A 1 128 ? 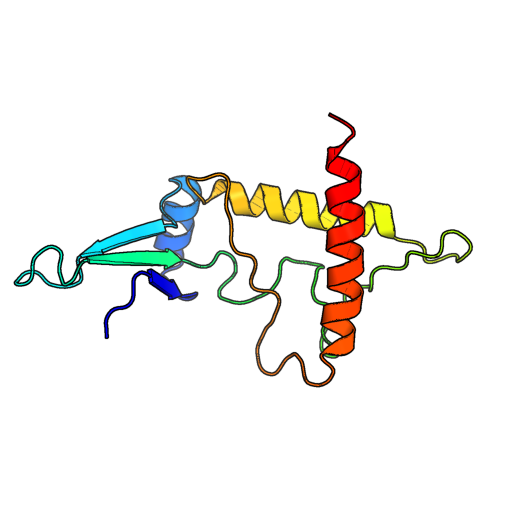-16.760 -1.512 3.490 1.00 96.88 128 VAL A O 1
ATOM 1058 N N . ASN A 1 129 ? -15.893 -3.469 4.149 1.00 96.69 129 ASN A N 1
ATOM 1059 C CA . ASN A 1 129 ? -16.657 -4.253 3.171 1.00 96.69 129 ASN A CA 1
ATOM 1060 C C . ASN A 1 129 ? -18.173 -4.193 3.415 1.00 96.69 129 ASN A C 1
ATOM 1062 O O . ASN A 1 129 ? -18.949 -4.333 2.474 1.00 96.69 129 ASN A O 1
ATOM 1066 N N . ALA A 1 130 ? -18.613 -3.932 4.649 1.00 94.94 130 ALA A N 1
ATOM 1067 C CA . ALA A 1 130 ? -20.023 -3.693 4.947 1.00 94.94 130 ALA A CA 1
ATOM 1068 C C . ALA A 1 130 ? -20.555 -2.367 4.361 1.00 94.94 130 ALA A C 1
ATOM 1070 O O . ALA A 1 130 ? -21.756 -2.264 4.123 1.00 94.94 130 ALA A O 1
ATOM 1071 N N . GLN A 1 131 ? -19.692 -1.378 4.078 1.00 84.38 131 GLN A N 1
ATOM 1072 C CA . GLN A 1 131 ? -20.103 -0.133 3.406 1.00 84.38 131 GLN A CA 1
ATOM 1073 C C . GLN A 1 131 ? -20.412 -0.338 1.916 1.00 84.38 131 GLN A C 1
ATOM 1075 O O . GLN A 1 131 ? -21.133 0.458 1.318 1.00 84.38 131 GLN A O 1
ATOM 1080 N N . VAL A 1 132 ? -19.889 -1.410 1.309 1.00 59.31 132 VAL A N 1
ATOM 1081 C CA . VAL A 1 132 ? -19.963 -1.674 -0.142 1.00 59.31 132 VAL A CA 1
ATOM 1082 C C . VAL A 1 132 ? -21.398 -1.992 -0.614 1.00 59.31 132 VAL A C 1
ATOM 1084 O O . VAL A 1 132 ? -21.654 -2.031 -1.810 1.00 59.31 132 VAL A O 1
ATOM 1087 N N . PHE A 1 133 ? -22.369 -2.131 0.298 1.00 45.72 133 PHE A N 1
ATOM 1088 C CA . PHE A 1 133 ? -23.791 -2.326 -0.028 1.00 45.72 133 PHE A CA 1
ATOM 1089 C C . PHE A 1 133 ? -24.639 -1.037 -0.081 1.00 45.72 133 PHE A C 1
ATOM 1091 O O . PHE A 1 133 ? -25.860 -1.140 -0.191 1.00 45.72 133 PHE A O 1
ATOM 1098 N N . ILE A 1 134 ? -24.045 0.162 0.016 1.00 37.25 134 ILE A N 1
ATOM 1099 C CA . ILE A 1 134 ? -24.799 1.436 0.121 1.00 37.25 134 ILE A CA 1
ATOM 1100 C C . ILE A 1 134 ? -24.594 2.384 -1.090 1.00 37.25 134 ILE A C 1
ATOM 1102 O O . ILE A 1 134 ? -24.989 3.545 -1.039 1.00 37.25 134 ILE A O 1
ATOM 1106 N N . PHE A 1 135 ? -24.070 1.907 -2.224 1.00 35.75 135 PHE A N 1
ATOM 1107 C CA . PHE A 1 135 ? -24.041 2.681 -3.479 1.00 35.75 135 PHE A CA 1
ATOM 1108 C C . PHE A 1 135 ? -24.642 1.917 -4.656 1.00 35.75 135 PHE A C 1
ATOM 1110 O O . PHE A 1 135 ? -24.288 0.729 -4.828 1.00 35.75 135 PHE A O 1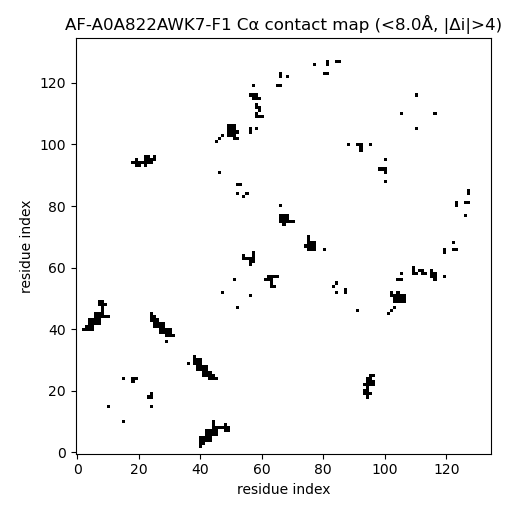
#

pLDDT: mean 95.17, std 9.2, range [35.75, 98.62]

Foldseek 3Di:
DPAQADEFADDPPVVLVVLLQVQNQWDFDQPDPPDDPVRTHIYGHANHRQEAFPLQAQFPVDDRDAQDCPPVDPPHCLVVLLVSVVVSLVSSCSNHDDPDHDGRRDDPPTCPVVVSNVVRVVSNVVSNVVCVPPD

Radius of gyration: 18.03 Å; Cα contacts (8 Å, |Δi|>4): 166; chains: 1; bounding box: 46×31×50 Å

Organism: NCBI:txid392032

Mean predicted aligned error: 3.61 Å

Sequence (135 aa):
MGFDGLFFGRVDYQDYQHRTMTKTMEMVWKGSANLNRESWLFTGVLPRVYEPPDSICFDQFCNDQPVMDDSSLHDYNVPERVQAFINAAHDQARGYATNHIIMTMGSDFQYEYASVWFKNLDKLIKYVNAQVFIF

Nearest PDB structures (foldseek):
  1o7d-assembly1_A  TM=9.790E-01  e=1.310E-15  Bos taurus
  6b9o-assembly1_A  TM=9.641E-01  e=3.463E-12  Canavalia ensiformis
  6b9o-assembly1_B  TM=9.629E-01  e=5.830E-12  Canavalia ensiformis
  6b9p-assembly1_A  TM=9.648E-01  e=7.088E-12  Canavalia ensiformis
  6b9p-assembly1_B  TM=9.640E-01  e=1.359E-11  Canavalia ensiformis